Protein AF-F9Q8G8-F1 (afdb_monomer)

Solvent-accessible surface area (backbone atoms only — not comparable to full-atom values): 5440 Å² total; per-residue (Å²): 129,84,61,59,67,48,48,63,78,28,59,95,39,60,70,59,30,53,49,63,68,43,44,64,61,54,49,54,50,50,55,53,51,50,53,52,33,38,75,67,71,75,41,88,84,90,71,74,96,60,85,75,95,66,62,98,82,65,77,59,62,68,61,53,49,54,54,49,53,52,48,52,55,51,50,60,76,40,42,64,61,50,53,50,61,73,75,103

Secondary structure (DSSP, 8-state):
--SHHHHHHTTT-HHHHHHHHHHHHHHHHHHHHHHHHHHTTS------SS-----TT---HHHHHHHHHHHHHHHHHTHHHHHHHH--

Mean predicted aligned error: 5.16 Å

InterPro domains:
  IPR045943 Domain of unknow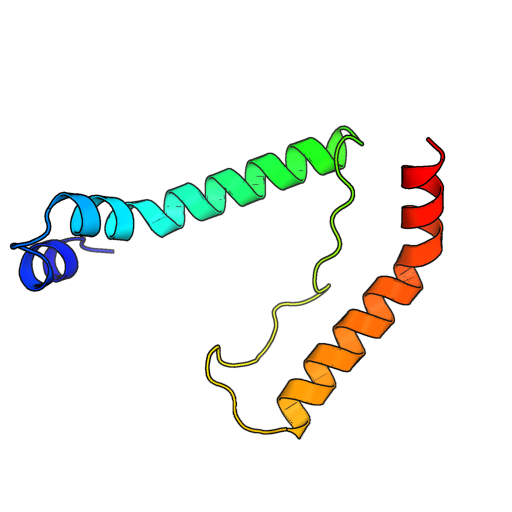n function DUF6363 [PF19890] (13-87)

pLDDT: mean 91.8, std 8.07, range [49.06, 97.62]

Structure (mmCIF, N/CA/C/O backbone):
data_AF-F9Q8G8-F1
#
_entry.id   AF-F9Q8G8-F1
#
loop_
_atom_site.group_PDB
_atom_site.id
_atom_site.type_symbol
_atom_site.label_atom_id
_atom_site.label_alt_id
_atom_site.label_comp_id
_atom_site.label_asym_id
_atom_site.label_entity_id
_atom_site.label_seq_id
_atom_site.pdbx_PDB_ins_code
_atom_site.Cartn_x
_atom_site.Cartn_y
_atom_site.Cartn_z
_atom_site.occupancy
_atom_site.B_iso_or_equiv
_atom_site.auth_seq_id
_atom_site.auth_comp_id
_atom_site.auth_asym_id
_atom_site.auth_atom_id
_atom_site.pdbx_PDB_model_num
ATOM 1 N N . MET A 1 1 ? 12.530 10.408 -18.395 1.00 49.06 1 MET A N 1
ATOM 2 C CA . MET A 1 1 ? 13.620 9.418 -18.555 1.00 49.06 1 MET A CA 1
ATOM 3 C C . MET A 1 1 ? 13.580 8.875 -19.969 1.00 49.06 1 MET A C 1
ATOM 5 O O . MET A 1 1 ? 12.490 8.608 -20.464 1.00 49.06 1 MET A O 1
ATOM 9 N N . SER A 1 2 ? 14.728 8.771 -20.635 1.00 56.50 2 SER A N 1
ATOM 10 C CA . SER A 1 2 ? 14.829 8.301 -22.018 1.00 56.50 2 SER A CA 1
ATOM 11 C C . SER A 1 2 ? 14.190 6.912 -22.164 1.00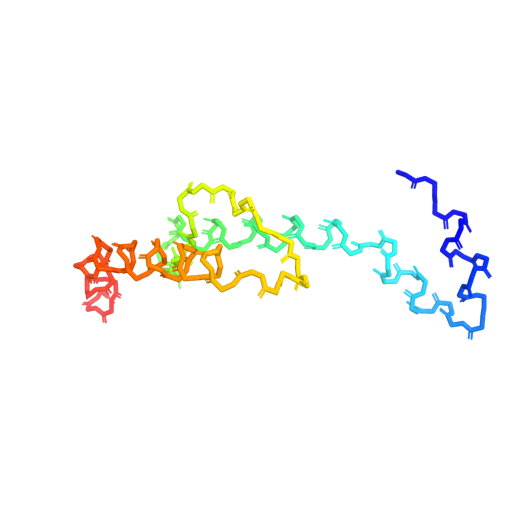 56.50 2 SER A C 1
ATOM 13 O O . SER A 1 2 ? 14.550 5.956 -21.489 1.00 56.50 2 SER A O 1
ATOM 15 N N . ALA A 1 3 ? 13.199 6.804 -23.048 1.00 64.69 3 ALA A N 1
ATOM 16 C CA . ALA A 1 3 ? 12.454 5.573 -23.332 1.00 64.69 3 ALA A CA 1
ATOM 17 C C . ALA A 1 3 ? 13.259 4.539 -24.152 1.00 64.69 3 ALA A C 1
ATOM 19 O O . ALA A 1 3 ? 12.789 3.429 -24.414 1.00 64.69 3 ALA A O 1
ATOM 20 N N . TRP A 1 4 ? 14.461 4.926 -24.577 1.00 68.00 4 TRP A N 1
ATOM 21 C CA . TRP A 1 4 ? 15.354 4.188 -25.463 1.00 68.00 4 TRP A CA 1
ATOM 22 C C . TRP A 1 4 ? 15.733 2.780 -24.957 1.00 68.00 4 TRP A C 1
ATOM 24 O O . TRP A 1 4 ? 15.489 1.829 -25.704 1.00 68.00 4 TRP A O 1
ATOM 34 N N . PRO A 1 5 ? 16.196 2.583 -23.701 1.00 81.12 5 PRO A N 1
ATOM 35 C CA . PRO A 1 5 ? 16.504 1.246 -23.182 1.00 81.12 5 PRO A CA 1
ATOM 36 C C . PRO A 1 5 ? 15.292 0.302 -23.176 1.00 81.12 5 PRO A C 1
ATOM 38 O O . PRO A 1 5 ? 15.427 -0.876 -23.492 1.00 81.12 5 PRO A O 1
ATOM 41 N N . ILE A 1 6 ? 14.081 0.808 -22.906 1.00 83.88 6 ILE A N 1
ATOM 42 C CA . ILE A 1 6 ? 12.857 -0.014 -22.917 1.00 83.88 6 ILE A CA 1
ATOM 43 C C . ILE A 1 6 ? 12.529 -0.475 -24.345 1.00 83.88 6 ILE A C 1
ATOM 45 O O . ILE A 1 6 ? 12.188 -1.638 -24.549 1.00 83.88 6 ILE A O 1
ATOM 49 N N . LYS A 1 7 ? 12.651 0.407 -25.350 1.00 81.50 7 LYS A N 1
ATOM 50 C CA . LYS A 1 7 ? 12.396 0.032 -26.755 1.00 81.50 7 LYS A CA 1
ATOM 51 C C . LYS A 1 7 ? 13.397 -1.006 -27.265 1.00 81.50 7 LYS A C 1
ATOM 53 O O . LYS A 1 7 ? 13.009 -1.875 -28.040 1.00 81.50 7 LYS A O 1
ATOM 58 N N . LEU A 1 8 ? 14.655 -0.921 -26.830 1.00 84.75 8 LEU A N 1
ATOM 59 C CA . LEU A 1 8 ? 15.709 -1.840 -27.250 1.00 84.75 8 LEU A CA 1
ATOM 60 C C . LEU A 1 8 ? 15.541 -3.228 -26.614 1.00 84.75 8 LEU A C 1
ATOM 62 O O . LEU A 1 8 ? 15.489 -4.223 -27.336 1.00 84.75 8 LEU A O 1
ATOM 66 N N . CYS A 1 9 ? 15.365 -3.297 -25.289 1.00 89.25 9 CYS A N 1
ATOM 67 C CA . CYS A 1 9 ? 15.202 -4.568 -24.574 1.00 89.25 9 CYS A CA 1
ATOM 68 C C . CYS A 1 9 ? 13.910 -5.306 -24.958 1.00 89.25 9 CYS A C 1
ATOM 70 O O . CYS A 1 9 ? 13.897 -6.532 -25.037 1.00 89.25 9 CYS A O 1
ATOM 72 N N . TYR A 1 10 ? 12.827 -4.574 -25.242 1.00 90.44 10 TYR A N 1
ATOM 73 C CA . TYR A 1 10 ? 11.514 -5.147 -25.555 1.00 90.44 10 TYR A CA 1
ATOM 74 C C . TYR A 1 10 ? 11.130 -5.003 -27.035 1.00 90.44 10 TYR A C 1
ATOM 76 O O . TYR A 1 10 ? 9.947 -4.940 -27.363 1.00 90.44 10 TYR A O 1
ATOM 84 N N . ARG A 1 11 ? 12.105 -4.996 -27.958 1.00 88.81 11 ARG A N 1
ATOM 85 C CA . ARG A 1 11 ? 11.857 -4.830 -29.406 1.00 88.81 11 ARG A CA 1
ATOM 86 C C . ARG A 1 11 ? 10.888 -5.869 -29.988 1.00 88.81 11 ARG A C 1
ATOM 88 O O . ARG A 1 11 ? 10.119 -5.550 -30.887 1.00 88.81 11 ARG A O 1
ATOM 95 N N . ARG A 1 12 ? 10.901 -7.097 -29.454 1.00 93.50 12 ARG A N 1
ATOM 96 C CA . ARG A 1 12 ? 9.979 -8.187 -29.840 1.00 93.50 12 ARG A CA 1
ATOM 97 C C . ARG A 1 12 ? 8.553 -8.008 -29.293 1.00 93.50 12 ARG A C 1
ATOM 99 O O . ARG A 1 12 ? 7.650 -8.689 -29.758 1.00 93.50 12 ARG A O 1
ATOM 106 N N . TYR A 1 13 ? 8.349 -7.093 -28.342 1.00 94.38 13 TYR A N 1
ATOM 107 C CA . TYR A 1 13 ? 7.081 -6.856 -27.647 1.00 94.38 13 TYR A CA 1
ATOM 108 C C . TYR A 1 13 ? 6.738 -5.351 -27.626 1.00 94.38 13 TYR A C 1
ATOM 110 O O . TYR A 1 13 ? 6.760 -4.713 -26.569 1.00 94.38 13 TYR A O 1
ATOM 118 N N . PRO A 1 14 ? 6.408 -4.747 -28.784 1.00 90.44 14 PRO A N 1
ATOM 119 C CA . PRO A 1 14 ? 6.238 -3.296 -28.909 1.00 90.44 14 PRO A CA 1
ATOM 120 C C . PRO A 1 14 ? 5.096 -2.737 -28.047 1.00 90.44 14 PRO A C 1
ATOM 122 O O . PRO A 1 14 ? 5.219 -1.645 -27.490 1.00 90.44 14 PRO A O 1
ATOM 125 N N . GLN A 1 15 ? 4.010 -3.496 -27.871 1.00 93.56 15 GLN A N 1
ATOM 126 C CA . GLN A 1 15 ? 2.890 -3.093 -27.013 1.00 93.56 15 GLN A CA 1
ATOM 127 C C . GLN A 1 15 ? 3.283 -3.070 -25.527 1.00 93.56 15 GLN A C 1
ATOM 129 O O . GLN A 1 15 ? 2.929 -2.134 -24.809 1.00 93.56 15 GLN A O 1
ATOM 134 N N . LEU A 1 16 ? 4.076 -4.048 -25.073 1.00 92.50 16 LEU A N 1
ATOM 135 C CA . LEU A 1 16 ? 4.622 -4.069 -23.714 1.00 92.50 16 LEU A CA 1
ATOM 136 C C . LEU A 1 16 ? 5.552 -2.872 -23.485 1.00 92.50 16 LEU A C 1
ATOM 138 O O . LEU A 1 16 ? 5.421 -2.176 -22.480 1.00 92.50 16 LEU A O 1
ATOM 142 N N . ALA A 1 17 ? 6.447 -2.591 -24.437 1.00 92.38 17 ALA A N 1
ATOM 143 C CA . ALA A 1 17 ? 7.357 -1.452 -24.362 1.00 92.38 17 ALA A CA 1
ATOM 144 C C . ALA A 1 17 ? 6.601 -0.118 -24.219 1.00 92.38 17 ALA A C 1
ATOM 146 O O . ALA A 1 17 ? 6.963 0.710 -23.380 1.00 92.38 17 ALA A O 1
ATOM 147 N N . ALA A 1 18 ? 5.522 0.066 -24.988 1.00 90.81 18 ALA A N 1
ATOM 148 C CA . ALA A 1 18 ? 4.666 1.247 -24.898 1.00 90.81 18 ALA A CA 1
ATOM 149 C C . ALA A 1 18 ? 3.999 1.373 -23.516 1.00 90.81 18 ALA A C 1
ATOM 151 O O . ALA A 1 18 ? 4.052 2.436 -22.894 1.00 90.81 18 ALA A O 1
ATOM 152 N N . LYS A 1 19 ? 3.442 0.278 -22.979 1.00 91.88 19 LYS A N 1
ATOM 153 C CA . LYS A 1 19 ? 2.826 0.273 -21.641 1.00 91.88 19 LYS A CA 1
ATOM 154 C C . LYS A 1 19 ? 3.837 0.561 -20.530 1.00 91.88 19 LYS A C 1
ATOM 156 O O . LYS A 1 19 ? 3.542 1.342 -19.628 1.00 91.88 19 LYS A O 1
ATOM 161 N N . LEU A 1 20 ? 5.044 -0.002 -20.607 1.00 91.00 20 LEU A N 1
ATOM 162 C CA . LEU A 1 20 ? 6.109 0.248 -19.630 1.00 91.00 20 LEU A CA 1
ATOM 163 C C . LEU A 1 20 ? 6.545 1.717 -19.608 1.00 91.00 20 LEU A C 1
ATOM 165 O O . LEU A 1 20 ? 6.780 2.267 -18.532 1.00 91.00 20 LEU A O 1
ATOM 169 N N . GLN A 1 21 ? 6.600 2.367 -20.773 1.00 90.38 21 GLN A N 1
ATOM 170 C CA . GLN A 1 21 ? 6.915 3.795 -20.877 1.00 90.38 21 GLN A CA 1
ATOM 171 C C . GLN A 1 21 ? 5.840 4.659 -20.219 1.00 90.38 21 GLN A C 1
ATOM 173 O O . GLN A 1 21 ? 6.164 5.576 -19.467 1.00 90.38 21 GLN A O 1
ATOM 178 N N . GLN A 1 22 ? 4.568 4.335 -20.448 1.00 91.88 22 GLN A N 1
ATOM 179 C CA . GLN A 1 22 ? 3.437 5.110 -19.935 1.00 91.88 22 GLN A CA 1
ATOM 180 C C . GLN A 1 22 ? 3.077 4.798 -18.475 1.00 91.88 22 GLN A C 1
ATOM 182 O O . GLN A 1 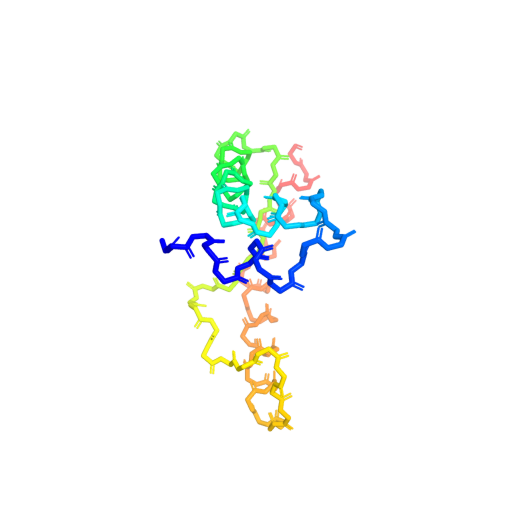22 ? 2.326 5.561 -17.870 1.00 91.88 22 GLN A O 1
ATOM 187 N N . ARG A 1 23 ? 3.614 3.726 -17.869 1.00 91.31 23 ARG A N 1
ATOM 188 C CA . ARG A 1 23 ? 3.173 3.234 -16.545 1.00 91.31 23 ARG A CA 1
ATOM 189 C C . ARG A 1 23 ? 3.134 4.315 -15.462 1.00 91.31 23 ARG A C 1
ATOM 191 O O . ARG A 1 23 ? 2.223 4.332 -14.648 1.00 91.31 23 ARG A O 1
ATOM 198 N N . HIS A 1 24 ? 4.130 5.202 -15.445 1.00 90.31 24 HIS A N 1
ATOM 199 C CA . HIS A 1 24 ? 4.261 6.237 -14.420 1.00 90.31 24 HIS A CA 1
ATOM 200 C C . HIS A 1 24 ? 3.201 7.333 -14.591 1.00 90.31 24 HIS A C 1
ATOM 202 O O . HIS A 1 24 ? 2.630 7.793 -13.608 1.00 90.31 24 HIS A O 1
ATOM 208 N N . GLN A 1 25 ? 2.888 7.697 -15.838 1.00 94.00 25 GLN A N 1
ATOM 209 C CA . GLN A 1 25 ? 1.822 8.645 -16.159 1.00 94.00 25 GLN A CA 1
ATOM 210 C C . GLN A 1 25 ? 0.460 8.062 -15.781 1.00 94.00 25 GLN A C 1
ATOM 212 O O . GLN A 1 25 ? -0.312 8.726 -15.097 1.00 94.00 25 GLN A O 1
ATOM 217 N N . ILE A 1 26 ? 0.208 6.804 -16.158 1.00 94.31 26 ILE A N 1
ATOM 218 C CA . ILE A 1 26 ? -1.038 6.096 -15.837 1.00 94.31 26 ILE A CA 1
ATOM 219 C C . ILE A 1 26 ? -1.219 5.992 -14.319 1.00 94.31 26 ILE A C 1
ATOM 221 O O . ILE A 1 26 ? -2.279 6.336 -13.809 1.00 94.31 26 ILE A O 1
ATOM 225 N N . TYR A 1 27 ? -0.175 5.595 -13.585 1.00 93.12 27 TYR A N 1
ATOM 226 C CA . TYR A 1 27 ? -0.211 5.543 -12.123 1.00 93.12 27 TYR A CA 1
ATOM 227 C C . TYR A 1 27 ? -0.574 6.907 -11.515 1.00 93.12 27 TYR A C 1
ATOM 229 O O . TYR A 1 27 ? -1.503 7.007 -10.719 1.00 93.12 27 TYR A O 1
ATOM 237 N N . ASN A 1 28 ? 0.091 7.985 -11.939 1.00 94.62 28 ASN A N 1
ATOM 238 C CA . ASN A 1 28 ? -0.188 9.330 -11.424 1.00 94.62 28 ASN A CA 1
ATOM 239 C C . ASN A 1 28 ? -1.617 9.805 -11.747 1.00 94.62 28 ASN A C 1
ATOM 241 O O . ASN A 1 28 ? -2.257 10.466 -10.922 1.00 94.62 28 ASN A O 1
ATOM 245 N N . GLN A 1 29 ? -2.135 9.451 -12.926 1.00 96.62 29 GLN A N 1
ATOM 246 C CA . GLN A 1 29 ? -3.522 9.721 -13.309 1.00 96.62 29 GLN A CA 1
ATOM 247 C C . GLN A 1 29 ? -4.503 8.969 -12.402 1.00 96.62 29 GLN A C 1
ATOM 249 O O . GLN A 1 29 ? -5.445 9.574 -11.895 1.00 96.62 29 GLN A O 1
ATOM 254 N N . GLN A 1 30 ? -4.247 7.687 -12.127 1.00 95.88 30 GLN A N 1
ATOM 255 C CA . GLN A 1 30 ? -5.064 6.875 -11.221 1.00 95.88 30 GLN A CA 1
ATOM 256 C C . GLN A 1 30 ? -5.077 7.449 -9.800 1.00 95.88 30 GLN A C 1
ATOM 258 O O . GLN A 1 30 ? -6.146 7.586 -9.211 1.00 95.88 30 GLN A O 1
ATOM 263 N N . ILE A 1 31 ? -3.924 7.866 -9.266 1.00 94.81 31 ILE A N 1
ATOM 264 C CA . ILE A 1 31 ? -3.850 8.513 -7.944 1.00 94.81 31 ILE A CA 1
ATOM 265 C C . ILE A 1 31 ? -4.666 9.811 -7.912 1.00 94.81 31 ILE A C 1
ATOM 267 O O . ILE A 1 31 ? -5.396 10.062 -6.953 1.00 94.81 31 ILE A O 1
ATOM 271 N N . THR A 1 32 ? -4.587 10.626 -8.965 1.00 96.38 32 THR A N 1
ATOM 272 C CA . THR A 1 32 ? -5.393 11.853 -9.078 1.00 96.38 32 THR A CA 1
ATOM 273 C C . THR A 1 32 ? -6.890 11.544 -9.100 1.00 96.38 32 THR A C 1
ATOM 275 O O . THR A 1 32 ? -7.670 12.197 -8.407 1.00 96.38 32 THR A O 1
ATOM 278 N N . GLN A 1 33 ? -7.300 10.522 -9.853 1.00 97.44 33 GLN A N 1
ATOM 279 C CA . GLN A 1 33 ? -8.694 10.086 -9.912 1.00 97.44 33 GLN A CA 1
ATOM 280 C C . GLN A 1 33 ? -9.193 9.586 -8.553 1.00 97.44 33 GLN A C 1
ATOM 282 O O . GLN A 1 33 ? -10.285 9.964 -8.133 1.00 97.44 33 GLN A O 1
ATOM 287 N N . LEU A 1 34 ? -8.388 8.791 -7.848 1.00 96.69 34 LEU A N 1
ATOM 288 C CA . LEU A 1 34 ? -8.702 8.311 -6.505 1.00 96.69 34 LEU A CA 1
ATOM 289 C C . LEU A 1 34 ? -8.919 9.476 -5.529 1.00 96.69 34 LEU A C 1
ATOM 291 O O . LEU A 1 34 ? -9.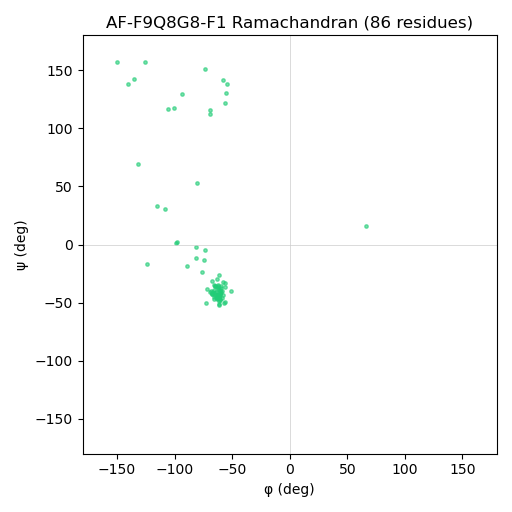941 9.510 -4.851 1.00 96.69 34 LEU A O 1
ATOM 295 N N . ARG A 1 35 ? -8.038 10.485 -5.532 1.00 95.12 35 ARG A N 1
ATOM 296 C CA . ARG A 1 35 ? -8.213 11.702 -4.713 1.00 95.12 35 ARG A CA 1
ATOM 297 C C . ARG A 1 35 ? -9.515 12.436 -5.026 1.00 95.12 35 ARG A C 1
ATOM 299 O O . ARG A 1 35 ? -10.186 12.904 -4.115 1.00 95.12 35 ARG A O 1
ATOM 306 N N . LYS A 1 36 ? -9.893 12.521 -6.304 1.00 97.62 36 LYS A N 1
ATOM 307 C CA . LYS A 1 36 ? -11.161 13.137 -6.712 1.00 97.62 36 LYS A CA 1
ATOM 308 C C . LYS A 1 36 ? -12.365 12.347 -6.193 1.00 97.62 36 LYS A C 1
ATOM 310 O O . LYS A 1 36 ? -13.328 12.956 -5.744 1.00 97.62 36 LYS A O 1
ATOM 315 N N . LEU A 1 37 ? -12.324 11.016 -6.246 1.00 97.19 37 LEU A N 1
ATOM 316 C CA . LEU A 1 37 ? -13.396 10.169 -5.708 1.00 97.19 37 LEU A CA 1
ATOM 317 C C . LEU A 1 37 ? -13.502 10.282 -4.183 1.00 97.19 37 LEU A C 1
ATOM 319 O O . LEU A 1 37 ? -14.614 10.344 -3.667 1.00 97.19 37 LEU A O 1
ATOM 323 N N . GLU A 1 38 ? -12.364 10.369 -3.494 1.00 96.12 38 GLU A N 1
ATOM 324 C CA . GLU A 1 38 ? -12.290 10.602 -2.048 1.00 96.12 38 GLU A CA 1
ATOM 325 C C . GLU A 1 38 ? -12.914 11.951 -1.665 1.00 96.12 38 GLU A C 1
ATOM 327 O O . GLU A 1 38 ? -13.806 11.999 -0.824 1.00 96.12 38 GLU A O 1
ATOM 332 N N . GLN A 1 39 ? -12.553 13.037 -2.358 1.00 95.12 39 GLN A N 1
ATOM 333 C CA . GLN A 1 39 ? -13.142 14.369 -2.142 1.00 95.12 39 GLN A CA 1
ATOM 334 C C . GLN A 1 39 ? -14.644 14.434 -2.446 1.00 95.12 39 GLN A C 1
ATOM 336 O O . GLN A 1 39 ? -15.362 15.231 -1.853 1.00 95.12 39 GLN A O 1
ATOM 341 N N . GLN A 1 40 ? -15.121 13.613 -3.383 1.00 96.25 40 GLN A N 1
ATOM 342 C CA . GLN A 1 40 ? -16.541 13.510 -3.721 1.00 96.25 40 GLN A CA 1
ATOM 343 C C . GLN A 1 40 ? -17.329 12.617 -2.753 1.00 96.25 40 GLN A C 1
ATOM 345 O O . GLN A 1 40 ? -18.523 12.431 -2.972 1.00 96.25 40 GLN A O 1
ATOM 350 N N . GLY A 1 41 ? -16.679 12.007 -1.755 1.00 94.75 41 GLY A N 1
ATOM 351 C CA . GLY A 1 41 ? -17.314 11.039 -0.859 1.00 94.75 41 GLY A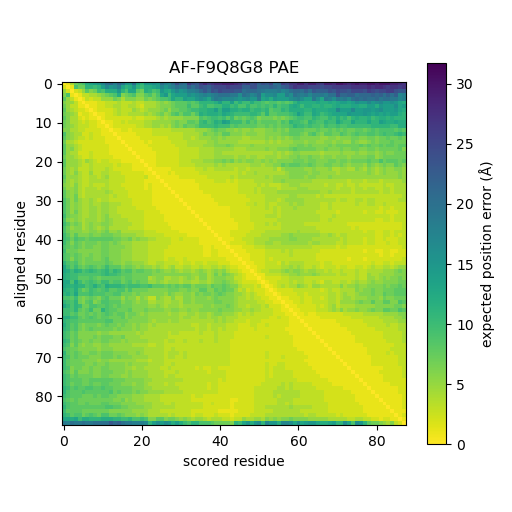 CA 1
ATOM 352 C C . GLY A 1 41 ? -17.738 9.743 -1.555 1.00 94.75 41 GLY A C 1
ATOM 353 O O . GLY A 1 41 ? -18.534 8.990 -1.016 1.00 94.75 41 GLY A O 1
ATOM 354 N N . LYS A 1 42 ? -17.232 9.463 -2.764 1.00 96.12 42 LYS A N 1
ATOM 355 C CA . LYS A 1 42 ? -17.579 8.258 -3.541 1.00 96.12 42 LYS A CA 1
ATOM 356 C C . LYS A 1 42 ? -16.676 7.070 -3.241 1.00 96.12 42 LYS A C 1
ATOM 358 O O . LYS A 1 42 ? -17.027 5.945 -3.575 1.00 96.12 42 LYS A O 1
ATOM 363 N N . ALA A 1 43 ? -15.511 7.315 -2.653 1.00 96.56 4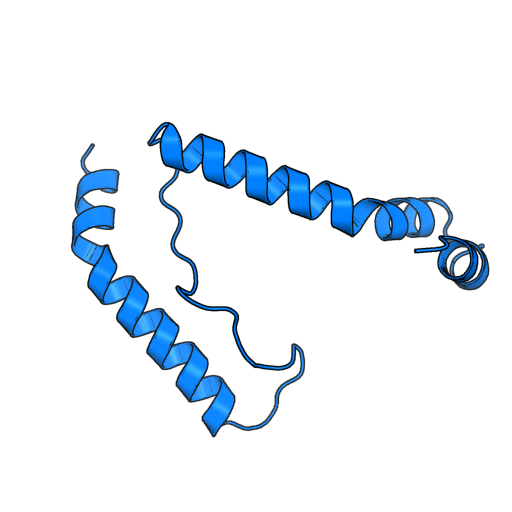3 ALA A N 1
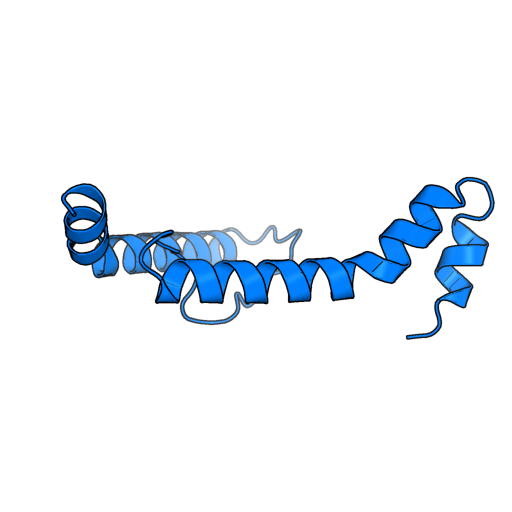ATOM 364 C CA . ALA A 1 43 ? -14.573 6.281 -2.245 1.00 96.56 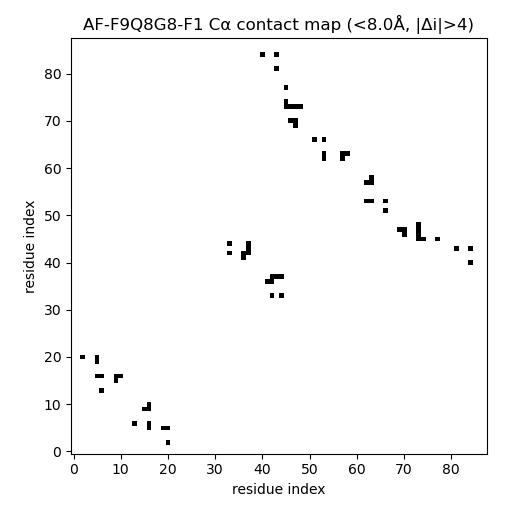43 ALA A CA 1
ATOM 365 C C . ALA A 1 43 ? -13.947 6.647 -0.900 1.00 96.56 43 ALA A C 1
ATOM 367 O O . ALA A 1 43 ? -13.530 7.785 -0.703 1.00 96.56 43 ALA A O 1
ATOM 368 N N . PHE A 1 44 ? -13.809 5.669 -0.012 1.00 96.44 44 PHE A N 1
ATOM 369 C CA . PHE A 1 44 ? -13.020 5.807 1.206 1.00 96.44 44 PHE A CA 1
ATOM 370 C C . PHE A 1 44 ? -11.656 5.144 1.010 1.00 96.44 44 PHE A C 1
ATOM 372 O O . PHE A 1 44 ? -11.574 3.940 0.768 1.00 96.44 44 PHE A O 1
ATOM 379 N N . ILE A 1 45 ? -10.573 5.920 1.080 1.00 95.25 45 ILE A N 1
ATOM 380 C CA . ILE A 1 45 ? -9.221 5.420 0.795 1.00 95.25 45 ILE A CA 1
ATOM 381 C C . ILE A 1 45 ? -8.452 5.264 2.093 1.00 95.25 45 ILE A C 1
ATOM 383 O O . ILE A 1 45 ? -8.138 6.268 2.719 1.00 95.25 45 ILE A O 1
ATOM 387 N N . ILE A 1 46 ? -8.057 4.042 2.449 1.00 93.81 46 ILE A N 1
ATOM 388 C CA . ILE A 1 46 ? -7.057 3.779 3.495 1.00 93.81 46 ILE A CA 1
ATOM 389 C C . ILE A 1 46 ? -5.688 3.652 2.822 1.00 93.81 46 ILE A C 1
ATOM 391 O O . ILE A 1 46 ? -5.537 2.933 1.834 1.00 93.81 46 ILE A O 1
ATOM 395 N N . ARG A 1 47 ? -4.689 4.378 3.327 1.00 92.44 47 ARG A N 1
ATOM 396 C CA . ARG A 1 47 ? -3.311 4.353 2.821 1.00 92.44 47 ARG A CA 1
ATOM 397 C C . ARG A 1 47 ? -2.330 4.639 3.959 1.00 92.44 47 ARG A C 1
ATOM 399 O O . ARG A 1 47 ? -2.742 5.290 4.916 1.00 92.44 47 ARG A O 1
ATOM 406 N N . PRO A 1 48 ? -1.058 4.220 3.845 1.00 90.88 48 PRO A N 1
ATOM 407 C CA . PRO A 1 48 ? -0.035 4.593 4.813 1.00 90.88 48 PRO A CA 1
ATOM 408 C C . PRO A 1 48 ? 0.042 6.121 4.978 1.00 90.88 48 PRO A C 1
ATOM 410 O O . PRO A 1 48 ? -0.030 6.828 3.964 1.00 90.88 48 PRO A O 1
ATOM 413 N N . PRO A 1 49 ? 0.185 6.633 6.214 1.00 86.88 49 PRO A N 1
ATOM 414 C CA . PRO A 1 49 ? 0.307 8.069 6.459 1.00 86.88 49 PRO A CA 1
ATOM 415 C C . PRO A 1 49 ? 1.621 8.627 5.900 1.00 86.88 49 PRO A C 1
ATOM 417 O O . PRO A 1 49 ? 1.651 9.748 5.405 1.00 86.88 49 PRO A O 1
ATOM 420 N N . GLU A 1 50 ? 2.671 7.805 5.898 1.00 88.19 50 GLU A N 1
ATOM 421 C CA . GLU A 1 50 ? 4.009 8.143 5.424 1.00 88.19 50 GLU A CA 1
ATOM 422 C C . GLU A 1 50 ? 4.493 7.140 4.363 1.00 88.19 50 GLU A C 1
ATOM 424 O O . GLU A 1 50 ? 4.016 5.996 4.319 1.00 88.19 50 GLU A O 1
ATOM 429 N N . PRO A 1 51 ? 5.449 7.524 3.494 1.00 89.94 51 PRO A N 1
ATOM 430 C CA . PRO A 1 51 ? 6.085 6.596 2.570 1.00 89.94 51 PRO A CA 1
ATOM 431 C C . PRO A 1 51 ? 6.694 5.400 3.306 1.00 89.94 51 PRO A C 1
ATOM 433 O O . PRO A 1 51 ? 7.463 5.553 4.254 1.00 89.94 51 PRO A O 1
ATOM 436 N N . LEU A 1 52 ? 6.390 4.192 2.832 1.00 89.56 52 LEU A N 1
ATOM 437 C CA . LEU A 1 52 ? 6.963 2.978 3.399 1.00 89.56 52 LEU A CA 1
ATOM 438 C C . LEU A 1 52 ? 8.460 2.918 3.071 1.00 89.56 52 LEU A C 1
ATOM 440 O O . LEU A 1 52 ? 8.836 2.783 1.905 1.00 89.56 52 LEU A O 1
ATOM 444 N N . ASN A 1 53 ? 9.315 2.978 4.092 1.00 86.25 53 ASN A N 1
ATOM 445 C CA . ASN A 1 53 ? 10.764 2.831 3.942 1.00 86.25 53 ASN A CA 1
ATOM 446 C C . ASN A 1 53 ? 11.171 1.346 3.848 1.00 86.25 53 ASN A C 1
ATOM 448 O O . ASN A 1 53 ? 11.977 0.855 4.633 1.00 86.25 53 ASN A O 1
ATOM 452 N N . ILE A 1 54 ? 10.550 0.612 2.920 1.00 92.56 54 ILE A N 1
ATOM 453 C CA . ILE A 1 54 ? 10.725 -0.833 2.741 1.00 92.56 54 ILE A CA 1
ATOM 454 C C . ILE A 1 54 ? 10.897 -1.179 1.257 1.00 92.56 54 ILE A C 1
ATOM 456 O O . ILE A 1 54 ? 10.255 -0.599 0.377 1.00 92.56 54 ILE A O 1
ATOM 460 N N . SER A 1 55 ? 11.766 -2.146 0.960 1.00 92.69 55 SER A N 1
ATOM 461 C CA . SER A 1 55 ? 11.935 -2.657 -0.404 1.00 92.69 55 SER A CA 1
ATOM 462 C C . SER A 1 55 ? 10.753 -3.535 -0.826 1.00 92.69 55 SER A C 1
ATOM 464 O O . SER A 1 55 ? 10.160 -4.244 -0.019 1.00 92.69 55 SER A O 1
ATOM 466 N N . ARG A 1 56 ? 10.454 -3.574 -2.132 1.00 90.06 56 ARG A N 1
ATOM 467 C CA . ARG A 1 56 ? 9.413 -4.459 -2.698 1.00 90.06 56 ARG A CA 1
ATOM 468 C C . ARG A 1 56 ? 9.700 -5.947 -2.473 1.00 90.06 56 ARG A C 1
ATOM 470 O O . ARG A 1 56 ? 8.772 -6.742 -2.505 1.00 90.06 56 ARG A O 1
ATOM 477 N N . LEU A 1 57 ? 10.974 -6.309 -2.322 1.00 94.25 57 LEU A N 1
ATOM 478 C CA . LEU A 1 57 ? 11.443 -7.677 -2.078 1.00 94.25 57 LEU A CA 1
ATOM 479 C C . LEU A 1 57 ? 12.108 -7.785 -0.695 1.00 94.25 57 LEU A C 1
ATOM 481 O O . LEU A 1 57 ? 13.090 -8.511 -0.543 1.00 94.25 57 LEU A O 1
ATOM 485 N N . GLU A 1 58 ? 11.627 -7.007 0.280 1.00 94.81 58 GLU A N 1
ATOM 486 C CA . GLU A 1 58 ? 12.118 -7.062 1.658 1.00 94.81 58 GLU A CA 1
ATOM 487 C C . GLU A 1 58 ? 11.968 -8.472 2.246 1.00 94.81 58 GLU A C 1
ATOM 489 O O . GLU A 1 58 ? 10.981 -9.165 2.000 1.00 94.81 58 GLU A O 1
ATOM 494 N N . LYS A 1 59 ? 12.971 -8.885 3.024 1.00 94.94 59 LYS A N 1
ATOM 495 C CA . LYS A 1 59 ? 13.021 -10.183 3.711 1.00 94.94 59 LYS A CA 1
ATOM 496 C C . LYS A 1 59 ? 13.210 -10.046 5.217 1.00 94.94 59 LYS A C 1
ATOM 498 O O . LYS A 1 59 ? 12.990 -11.016 5.937 1.00 94.94 59 LYS A O 1
ATOM 503 N N . ASN A 1 60 ? 13.638 -8.881 5.702 1.00 96.44 60 ASN A N 1
ATOM 504 C CA . ASN A 1 60 ? 13.775 -8.647 7.127 1.00 96.44 60 ASN A CA 1
ATOM 505 C C . ASN A 1 60 ? 12.388 -8.590 7.774 1.00 96.44 60 ASN A C 1
ATOM 507 O O . ASN A 1 60 ? 11.621 -7.650 7.559 1.00 96.44 60 ASN A O 1
ATOM 511 N N . TRP A 1 61 ? 12.097 -9.598 8.594 1.00 95.75 61 TRP A N 1
ATOM 512 C CA . TRP A 1 61 ? 10.825 -9.733 9.291 1.00 95.75 61 TRP A CA 1
ATOM 513 C C . TRP A 1 61 ? 10.484 -8.517 10.157 1.00 95.75 61 TRP A C 1
ATOM 515 O O . TRP A 1 61 ? 9.332 -8.102 10.184 1.00 95.75 61 TRP A O 1
ATOM 525 N N . ILE A 1 62 ? 11.478 -7.892 10.796 1.00 95.94 62 ILE A N 1
ATOM 526 C CA . ILE A 1 62 ? 11.263 -6.726 11.664 1.00 95.94 62 ILE A CA 1
ATOM 527 C C . ILE A 1 62 ? 10.693 -5.553 10.854 1.00 95.94 62 ILE A C 1
ATOM 529 O O . ILE A 1 62 ? 9.733 -4.915 11.279 1.00 95.94 62 ILE A O 1
ATOM 533 N N . ASN A 1 63 ? 11.230 -5.304 9.655 1.00 94.44 63 ASN A N 1
ATOM 534 C CA . ASN A 1 63 ? 10.753 -4.233 8.773 1.00 94.44 63 ASN A CA 1
ATOM 535 C C . ASN A 1 63 ? 9.338 -4.519 8.257 1.00 94.44 63 ASN A C 1
ATOM 537 O O . ASN A 1 63 ? 8.499 -3.621 8.203 1.00 94.44 63 ASN A O 1
ATOM 541 N N . ILE A 1 64 ? 9.075 -5.773 7.880 1.00 95.06 64 ILE A N 1
ATOM 542 C CA . ILE A 1 64 ? 7.761 -6.211 7.397 1.00 95.06 64 ILE A CA 1
ATOM 543 C C . ILE A 1 64 ? 6.714 -6.045 8.502 1.00 95.06 64 ILE A C 1
ATOM 545 O O . ILE A 1 64 ? 5.658 -5.462 8.253 1.00 95.06 64 ILE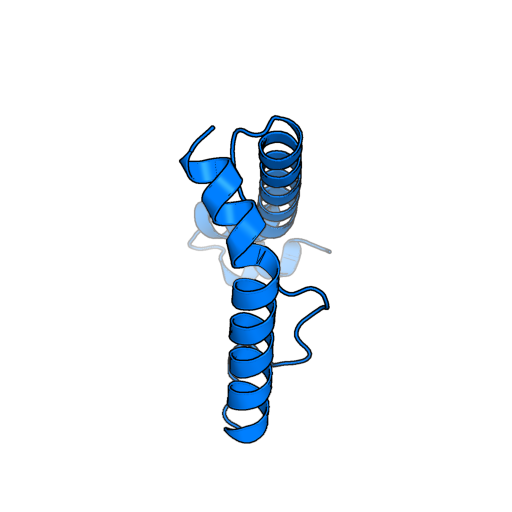 A O 1
ATOM 549 N N . GLN A 1 65 ? 7.029 -6.498 9.717 1.00 95.81 65 GLN A N 1
ATOM 550 C CA . GLN A 1 65 ? 6.151 -6.380 10.876 1.00 95.81 65 GLN A CA 1
ATOM 551 C C . GLN A 1 65 ? 5.863 -4.911 11.201 1.00 95.81 65 GLN A C 1
ATOM 553 O O . GLN A 1 65 ? 4.705 -4.544 11.356 1.00 95.81 65 GLN A O 1
ATOM 558 N N . ALA A 1 66 ? 6.878 -4.042 11.191 1.00 93.62 66 ALA A N 1
ATOM 559 C CA . ALA A 1 66 ? 6.688 -2.615 11.452 1.00 93.62 66 ALA A CA 1
ATOM 560 C C . ALA A 1 66 ? 5.731 -1.943 10.446 1.00 93.62 66 ALA A C 1
ATOM 562 O O . ALA A 1 66 ? 4.886 -1.130 10.824 1.00 93.62 66 ALA A O 1
ATOM 563 N N . VAL A 1 67 ? 5.833 -2.293 9.158 1.00 94.25 67 VAL A N 1
ATOM 564 C CA . VAL A 1 67 ? 4.915 -1.798 8.117 1.00 94.25 67 VAL A CA 1
ATOM 565 C C . VAL A 1 67 ? 3.498 -2.335 8.321 1.00 94.25 67 VAL A C 1
ATOM 567 O O . VAL A 1 67 ? 2.532 -1.586 8.160 1.00 94.25 67 VAL A O 1
ATOM 570 N N . TYR A 1 68 ? 3.369 -3.612 8.683 1.00 94.38 68 TYR A N 1
ATOM 571 C CA . TYR A 1 68 ? 2.083 -4.229 8.993 1.00 94.38 68 TYR A CA 1
ATOM 572 C C . TYR A 1 68 ? 1.403 -3.540 10.183 1.00 94.38 68 TYR A C 1
ATOM 574 O O . TYR A 1 68 ? 0.272 -3.074 10.047 1.00 94.38 68 TYR A O 1
ATOM 582 N N . ASP A 1 69 ? 2.114 -3.390 11.302 1.00 95.00 69 ASP A N 1
ATOM 583 C CA . ASP A 1 69 ? 1.599 -2.765 12.524 1.00 95.00 69 ASP A CA 1
ATOM 584 C C . ASP A 1 69 ? 1.175 -1.314 12.266 1.00 95.00 69 ASP A C 1
ATOM 586 O O . ASP A 1 69 ? 0.118 -0.874 12.721 1.00 95.00 69 ASP A O 1
ATOM 590 N N . SER A 1 70 ? 1.946 -0.575 11.458 1.00 94.31 70 SER A N 1
ATOM 591 C CA . SER A 1 70 ? 1.573 0.777 11.034 1.00 94.31 70 SER A CA 1
ATOM 592 C C . SER A 1 70 ? 0.268 0.797 10.233 1.00 94.31 70 SER A C 1
ATOM 594 O O . SER A 1 70 ? -0.530 1.719 10.408 1.00 94.31 70 SER A O 1
ATOM 596 N N . GLY A 1 71 ? 0.049 -0.189 9.360 1.00 94.19 71 GLY A N 1
ATOM 597 C CA . GLY A 1 71 ? -1.185 -0.321 8.589 1.00 94.19 71 GLY A CA 1
ATOM 598 C C . GLY A 1 71 ? -2.392 -0.657 9.465 1.00 94.19 71 GLY A C 1
ATOM 599 O O . GLY A 1 71 ? -3.450 -0.052 9.290 1.00 94.19 71 GLY A O 1
ATOM 600 N N . VAL A 1 72 ? -2.225 -1.567 10.431 1.00 95.62 72 VAL A N 1
ATOM 601 C CA . VAL A 1 72 ? -3.267 -1.922 11.409 1.00 95.62 72 VAL A CA 1
ATOM 602 C C . VAL A 1 72 ? -3.653 -0.703 12.242 1.00 95.62 72 VAL A C 1
ATOM 604 O O . VAL A 1 72 ? -4.825 -0.334 12.269 1.00 95.62 72 VAL A O 1
ATOM 607 N N . ALA A 1 73 ? -2.671 -0.012 12.825 1.00 95.38 73 ALA A N 1
ATOM 608 C CA . ALA A 1 73 ? -2.918 1.177 13.635 1.00 95.38 73 ALA A CA 1
ATOM 609 C C . ALA A 1 73 ? -3.618 2.296 12.840 1.00 95.38 73 ALA A C 1
ATOM 611 O O . ALA A 1 73 ? -4.469 3.008 13.373 1.00 95.38 73 ALA A O 1
ATOM 612 N N . GLU A 1 74 ? -3.281 2.472 11.559 1.00 96.56 74 GLU A N 1
ATOM 613 C CA . GLU A 1 74 ? -3.952 3.455 10.703 1.00 96.56 74 GLU A CA 1
ATOM 614 C C . GLU A 1 74 ? -5.400 3.062 10.387 1.00 96.56 74 GLU A C 1
ATOM 616 O O . GLU A 1 74 ? -6.296 3.908 10.424 1.00 96.56 74 GLU A O 1
ATOM 621 N N . ALA A 1 75 ? -5.656 1.780 10.117 1.00 95.19 75 ALA A N 1
ATOM 622 C CA . ALA A 1 75 ? -7.012 1.283 9.914 1.00 95.19 75 ALA A CA 1
ATOM 623 C C . ALA A 1 75 ? -7.870 1.456 11.178 1.00 95.19 75 ALA A C 1
ATOM 625 O O . ALA A 1 75 ? -9.002 1.927 11.081 1.00 95.19 75 ALA A O 1
ATOM 626 N N . GLU A 1 76 ? -7.318 1.155 12.357 1.00 96.44 76 GLU A N 1
ATOM 627 C CA . GLU A 1 76 ? -7.982 1.351 13.651 1.00 96.44 76 GLU A CA 1
ATOM 628 C C . GLU A 1 76 ? -8.336 2.821 13.894 1.00 96.44 76 GLU A C 1
ATOM 630 O O . GLU A 1 76 ? -9.490 3.133 14.195 1.00 96.44 76 GLU A O 1
ATOM 635 N N . ARG A 1 77 ? -7.392 3.751 13.675 1.00 96.44 77 ARG A N 1
ATOM 636 C CA . ARG A 1 77 ? -7.659 5.199 13.790 1.00 96.44 77 ARG A CA 1
ATOM 637 C C . ARG A 1 77 ? -8.781 5.669 12.874 1.00 96.44 77 ARG A C 1
ATOM 639 O O . ARG A 1 77 ? -9.493 6.616 13.200 1.00 96.44 77 ARG A O 1
ATOM 646 N N . ARG A 1 78 ? -8.921 5.036 11.711 1.00 96.25 78 ARG A N 1
ATOM 647 C CA . ARG A 1 78 ? -9.887 5.420 10.679 1.00 96.25 78 ARG A CA 1
ATOM 648 C C . ARG A 1 78 ? -11.175 4.610 10.701 1.00 96.25 78 ARG A C 1
ATOM 650 O O . ARG A 1 78 ? -12.043 4.870 9.866 1.00 96.25 78 ARG A O 1
ATOM 657 N N . LEU A 1 79 ? -11.326 3.684 11.644 1.00 96.50 79 LEU A N 1
ATOM 658 C CA . LEU A 1 79 ? -12.463 2.772 11.708 1.00 96.50 79 LEU A CA 1
ATOM 659 C C . LEU A 1 79 ? -13.795 3.516 11.860 1.00 96.50 79 LEU A C 1
ATOM 661 O O . LEU A 1 79 ? -14.750 3.204 11.156 1.00 96.50 79 LEU A O 1
ATOM 665 N N . SER A 1 80 ? -13.844 4.544 12.709 1.00 96.69 80 SER A N 1
ATOM 666 C CA . SER A 1 80 ? -15.038 5.382 12.886 1.00 96.69 80 SER A CA 1
ATOM 667 C C . SER A 1 80 ? -15.431 6.104 11.593 1.00 96.69 80 SER A C 1
ATOM 669 O O . SER A 1 80 ? -16.592 6.073 11.192 1.00 96.69 80 SER A O 1
ATOM 671 N N . ASN A 1 81 ? -14.460 6.693 10.891 1.00 95.62 81 ASN A N 1
ATOM 672 C CA . ASN A 1 81 ? -14.686 7.367 9.610 1.00 95.62 81 ASN A CA 1
ATOM 673 C C . ASN A 1 81 ? -15.150 6.376 8.527 1.00 95.62 81 ASN A C 1
ATOM 675 O O . ASN A 1 81 ? -15.986 6.716 7.693 1.00 95.62 81 ASN A O 1
ATOM 679 N N . LEU A 1 82 ? -14.630 5.143 8.545 1.00 96.44 82 LEU A N 1
ATOM 680 C CA . LEU A 1 82 ? -15.077 4.075 7.650 1.00 96.44 82 LEU A CA 1
ATOM 681 C C . LEU A 1 82 ? -16.529 3.682 7.944 1.00 96.44 82 LEU A C 1
ATOM 683 O O . LEU A 1 82 ? -17.326 3.562 7.020 1.00 96.44 82 LEU A O 1
ATOM 687 N N . GLN A 1 83 ? -16.891 3.516 9.217 1.00 96.81 83 GLN A N 1
ATOM 688 C CA . GLN A 1 83 ? -18.272 3.232 9.615 1.00 96.81 83 GLN A CA 1
ATOM 689 C C . GLN A 1 83 ? -19.223 4.352 9.186 1.00 96.81 83 GLN A C 1
ATOM 691 O O . GLN A 1 83 ? -20.315 4.065 8.710 1.00 96.81 83 GLN A O 1
ATOM 696 N N . GLN A 1 84 ? -18.816 5.616 9.314 1.00 96.12 84 GLN A N 1
ATOM 697 C CA . GLN A 1 84 ? -19.605 6.748 8.825 1.00 96.12 84 GLN A CA 1
ATOM 698 C C . GLN A 1 84 ? -19.816 6.675 7.310 1.00 96.12 84 GLN A C 1
ATOM 700 O O . GLN A 1 84 ? -20.945 6.815 6.862 1.00 96.12 84 GLN A O 1
ATOM 705 N N . TYR A 1 85 ? -18.764 6.387 6.541 1.00 96.50 85 TYR A N 1
ATOM 706 C CA . TYR A 1 85 ? -18.850 6.224 5.086 1.00 96.50 85 TYR A CA 1
ATOM 707 C C . TYR A 1 85 ? -19.746 5.051 4.649 1.00 96.50 85 TYR A C 1
ATOM 709 O O . TYR A 1 85 ? -20.416 5.130 3.627 1.00 96.50 85 TYR A O 1
ATOM 717 N N . LEU A 1 86 ? -19.767 3.945 5.398 1.00 95.81 86 LEU A N 1
ATOM 718 C CA . LEU A 1 86 ? -20.614 2.791 5.067 1.00 95.81 86 LEU A CA 1
ATOM 719 C C . LEU A 1 86 ? -22.093 3.006 5.411 1.00 95.81 86 LEU A C 1
ATOM 721 O O . LEU A 1 86 ? -22.948 2.335 4.842 1.00 95.81 86 LEU A O 1
ATOM 725 N N . ASN A 1 87 ? -22.380 3.908 6.350 1.00 94.50 87 ASN A N 1
ATOM 726 C CA . ASN A 1 87 ? -23.737 4.244 6.776 1.00 94.50 87 ASN A CA 1
ATOM 727 C C . ASN A 1 87 ? -24.275 5.531 6.119 1.00 94.50 87 ASN A C 1
ATOM 729 O O . ASN A 1 87 ? -25.383 5.950 6.453 1.00 94.50 87 ASN A O 1
ATOM 733 N N . SER A 1 88 ? -23.489 6.173 5.245 1.00 81.94 88 SER A N 1
ATOM 734 C CA . SER A 1 88 ? -23.860 7.393 4.511 1.00 81.94 88 SER A CA 1
ATOM 735 C C . SER A 1 88 ? -24.525 7.118 3.172 1.00 81.94 88 SER A C 1
ATOM 737 O O . SER A 1 88 ? -24.143 6.112 2.534 1.00 81.94 88 SER A O 1
#

Radius of gyration: 18.53 Å; Cα contacts (8 Å, |Δi|>4): 35; chains: 1; bounding box: 40×25×44 Å

Organism: NCBI:txid1035188

Sequence (88 aa):
MSAWPIKLCYRRYPQLAAKLQQRHQIYNQQITQLRKLEQQGKAFIIRPPEPLNISRLEKNWINIQAVYDSGVAEAERRLSNLQQYLNS

Foldseek 3Di:
DDLVVLCVVCVVPVVVSVCVVCVVVVVVVVVVVQVVCVVVLNDDDQDQPDDQPADPPDDPPVSVVVVVVSSVVSCVVCVVVVVVSVVD